Protein AF-A0A2U2SA60-F1 (afdb_monomer_lite)

Secondary structure (DSSP, 8-state):
-----PPPTTHHHHTHHHHHHHHHHHHHHT----HHHHHHHHHHHHHH---TT-EEEEES-TT-HHHHHHHHTT-EEEEE-SS--TT--HHHHHHS----SSGGGS--HHHHHHHHHHHH--GGGTTSTTHHHHTTSS--

Foldseek 3Di:
DDDDDDQDLCLCVVQVVVLVVLVVLCVLLVHDDDPVVSSVLSVVDVVVDQQAPAEEEDACPPVHSNQLVSQLSHHNYDYHHPDACQLPAPSSCVSHPDDDPDCSRHHDNVVSVVVVDVVVDPPPVVVVVVVVVVVVPPDD

Radius of gyration: 20.11 Å; chains: 1; bounding box: 63×49×34 Å

Structure (mmCIF, N/CA/C/O backbone):
data_AF-A0A2U2SA60-F1
#
_entry.id   AF-A0A2U2SA60-F1
#
loop_
_atom_site.group_PDB
_atom_site.id
_atom_site.type_symbol
_atom_site.label_atom_id
_atom_site.label_alt_id
_atom_site.label_comp_id
_atom_site.label_asym_id
_atom_site.label_entity_id
_atom_site.label_seq_id
_atom_site.pdbx_PDB_ins_code
_atom_site.Cartn_x
_atom_site.Cartn_y
_atom_site.Cartn_z
_atom_site.occupancy
_atom_site.B_iso_or_equiv
_atom_site.auth_seq_id
_atom_site.auth_comp_id
_atom_site.auth_asym_id
_atom_site.auth_atom_id
_atom_site.pdbx_PDB_model_num
ATOM 1 N N . MET A 1 1 ? -24.877 14.504 -7.123 1.00 52.09 1 MET A N 1
ATOM 2 C CA . MET A 1 1 ? -24.013 14.273 -5.940 1.00 52.09 1 MET A CA 1
ATOM 3 C C . MET A 1 1 ? -22.946 15.341 -6.053 1.00 52.09 1 MET A C 1
ATOM 5 O O . MET A 1 1 ? -22.006 15.148 -6.805 1.00 52.09 1 MET A O 1
ATOM 9 N N . ASP A 1 2 ? -23.178 16.504 -5.437 1.00 78.88 2 ASP A N 1
ATOM 10 C CA . ASP A 1 2 ? -22.589 17.782 -5.886 1.00 78.88 2 ASP A CA 1
ATOM 11 C C . ASP A 1 2 ? -22.007 18.578 -4.712 1.00 78.88 2 ASP A C 1
ATOM 13 O O . ASP A 1 2 ? -22.332 19.743 -4.495 1.00 78.88 2 ASP A O 1
ATOM 17 N N . LYS A 1 3 ? -21.177 17.931 -3.891 1.00 88.19 3 LYS A N 1
ATOM 18 C CA . LYS A 1 3 ? -20.519 18.582 -2.756 1.00 88.19 3 LYS A CA 1
ATOM 19 C C . LYS A 1 3 ? -19.052 18.179 -2.708 1.00 88.19 3 LYS A C 1
ATOM 21 O O . LYS A 1 3 ? -18.736 16.995 -2.759 1.00 88.19 3 LYS A O 1
ATOM 26 N N . ILE A 1 4 ? -18.178 19.176 -2.593 1.00 88.31 4 ILE A N 1
ATOM 27 C CA . ILE A 1 4 ? -16.772 18.984 -2.238 1.00 88.31 4 ILE A CA 1
ATOM 28 C C . ILE A 1 4 ? -16.684 19.060 -0.717 1.00 88.31 4 ILE A C 1
ATOM 30 O O . ILE A 1 4 ? -17.152 20.025 -0.112 1.00 88.31 4 ILE A O 1
ATOM 34 N N . GLU A 1 5 ? -16.098 18.039 -0.103 1.00 89.25 5 GLU A N 1
ATOM 35 C CA . GLU A 1 5 ? -15.826 18.016 1.330 1.00 89.25 5 GLU A CA 1
ATOM 36 C C . GLU A 1 5 ? -14.332 18.202 1.567 1.00 89.25 5 GLU A C 1
ATOM 38 O O . GLU A 1 5 ? -13.507 17.515 0.967 1.00 89.25 5 GLU A O 1
ATOM 43 N N . ILE A 1 6 ? -13.990 19.158 2.427 1.00 92.38 6 ILE A N 1
ATOM 44 C CA . ILE A 1 6 ? -12.610 19.402 2.835 1.00 92.38 6 ILE A CA 1
ATOM 45 C C . ILE A 1 6 ? -12.367 18.588 4.100 1.00 92.38 6 ILE A C 1
ATOM 47 O O . ILE A 1 6 ? -13.039 18.791 5.113 1.00 92.38 6 ILE A O 1
ATOM 51 N N . LEU A 1 7 ? -11.418 17.659 4.027 1.00 93.62 7 LEU A N 1
ATOM 52 C CA . LEU A 1 7 ? -11.053 16.813 5.156 1.00 93.62 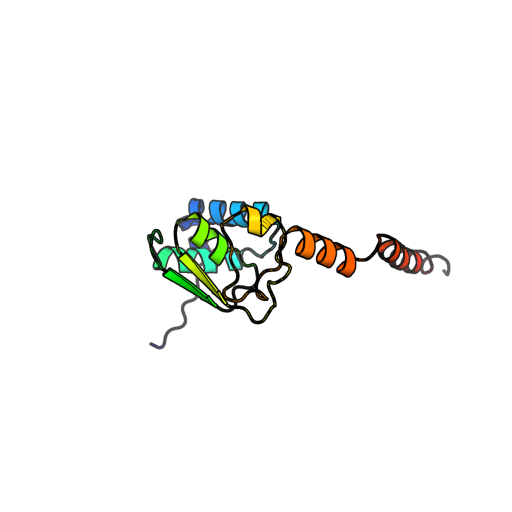7 LEU A CA 1
ATOM 53 C C . LEU A 1 7 ? -10.337 17.641 6.222 1.00 93.62 7 LEU A C 1
ATOM 55 O O . LEU A 1 7 ? -9.368 18.344 5.929 1.00 93.62 7 LEU A O 1
ATOM 59 N N . SER A 1 8 ? -10.815 17.552 7.462 1.00 94.69 8 SER A N 1
ATOM 60 C CA . SER A 1 8 ? -10.210 18.259 8.587 1.00 94.69 8 SER A CA 1
ATOM 61 C C . SER A 1 8 ? -9.055 17.439 9.175 1.00 94.69 8 SER A C 1
ATOM 63 O O . SER A 1 8 ? -9.104 16.208 9.219 1.00 94.69 8 SER A O 1
ATOM 65 N N . VAL A 1 9 ? -7.985 18.110 9.606 1.00 95.69 9 VAL A N 1
ATOM 66 C CA . VAL A 1 9 ? -6.756 17.453 10.092 1.00 95.69 9 VAL A CA 1
ATOM 67 C C . VAL A 1 9 ? -6.976 16.653 11.378 1.00 95.69 9 VAL A C 1
ATOM 69 O O . VAL A 1 9 ? -6.244 15.702 11.643 1.00 95.69 9 VAL A O 1
ATOM 72 N N . GLU A 1 10 ? -8.027 16.979 12.128 1.00 96.31 10 GLU A N 1
ATOM 73 C CA . GLU A 1 10 ? -8.491 16.282 13.327 1.00 96.31 10 GLU A CA 1
ATOM 74 C C . GLU A 1 10 ? -8.811 14.802 13.054 1.00 96.31 10 GLU A C 1
ATOM 76 O O . GLU A 1 10 ? -8.716 13.975 13.962 1.00 96.31 10 GLU A O 1
ATOM 81 N N . LEU A 1 11 ? -9.102 14.429 11.800 1.00 95.06 11 LEU A N 1
ATOM 82 C CA . LEU A 1 11 ? -9.258 13.028 11.395 1.00 95.06 11 LEU A CA 1
ATOM 83 C C . LEU A 1 11 ? -8.002 12.192 11.688 1.00 95.06 11 LEU A C 1
ATOM 85 O O . LEU A 1 11 ? -8.118 11.002 11.985 1.00 95.06 11 LEU A O 1
ATOM 89 N N . LEU A 1 12 ? -6.805 12.789 11.640 1.00 96.25 12 LEU A N 1
ATOM 90 C CA . LEU A 1 12 ? -5.563 12.083 11.963 1.00 96.25 12 LEU A CA 1
ATOM 91 C C . LEU A 1 12 ? -5.511 11.668 13.435 1.00 96.25 12 LEU A C 1
ATOM 93 O O . LEU A 1 12 ? -5.028 10.579 13.749 1.00 96.25 12 LEU A O 1
ATOM 97 N N . ASP A 1 13 ? -6.024 12.516 14.325 1.00 96.94 13 ASP A N 1
ATOM 98 C CA . ASP A 1 13 ? -6.092 12.233 15.757 1.00 96.94 13 ASP A CA 1
ATOM 99 C C . ASP A 1 13 ? -7.265 11.308 16.086 1.00 96.94 13 ASP A C 1
ATOM 101 O O . ASP A 1 13 ? -7.099 10.348 16.841 1.00 96.94 13 ASP A O 1
ATOM 105 N N . GLN A 1 14 ? -8.425 11.522 15.459 1.00 97.38 14 GLN A N 1
ATOM 106 C CA . GLN A 1 14 ? -9.590 10.646 15.600 1.00 97.38 14 GLN A CA 1
ATOM 107 C C . GLN A 1 14 ? -9.257 9.195 15.220 1.00 97.38 14 GLN A C 1
ATOM 109 O O . GLN A 1 14 ? -9.649 8.260 15.919 1.00 97.38 14 GLN A O 1
ATOM 114 N N . TYR A 1 15 ? -8.492 9.000 14.143 1.00 97.00 15 TYR A N 1
ATOM 115 C CA . TYR A 1 15 ? -8.072 7.687 13.654 1.00 97.00 15 TYR A CA 1
ATOM 116 C C . TYR A 1 15 ? -6.599 7.382 13.957 1.00 97.00 15 TYR A C 1
ATOM 118 O O . TYR A 1 15 ? -5.948 6.645 13.214 1.00 97.00 15 TYR A O 1
ATOM 126 N N . ARG A 1 16 ? -6.062 7.889 15.078 1.00 97.00 16 ARG A N 1
ATOM 127 C CA . ARG A 1 16 ? -4.635 7.779 15.437 1.00 97.00 16 ARG A CA 1
ATOM 128 C C . ARG A 1 16 ? -4.069 6.366 15.315 1.00 97.00 16 ARG A C 1
ATOM 130 O O . ARG A 1 16 ? -2.968 6.179 14.805 1.00 97.00 16 ARG A O 1
ATOM 137 N N . ARG A 1 17 ? -4.819 5.355 15.762 1.00 96.69 17 ARG A N 1
ATOM 138 C CA . ARG A 1 17 ? -4.373 3.955 15.708 1.00 96.69 17 ARG A CA 1
ATOM 139 C C . ARG A 1 17 ? -4.198 3.465 14.265 1.00 96.69 17 ARG A C 1
ATOM 141 O O . ARG A 1 17 ? -3.157 2.905 13.942 1.00 96.69 17 ARG A O 1
ATOM 148 N N . LEU A 1 18 ? -5.170 3.755 13.401 1.00 96.69 18 LEU A N 1
ATOM 149 C CA . LEU A 1 18 ? -5.106 3.452 11.970 1.00 96.69 18 LEU A CA 1
ATOM 150 C C . LEU A 1 18 ? -3.949 4.197 11.292 1.00 96.69 18 LEU A C 1
ATOM 152 O O . LEU A 1 18 ? -3.212 3.623 10.496 1.00 96.69 18 LEU A O 1
ATOM 156 N N . VAL A 1 19 ? -3.753 5.469 11.637 1.00 96.94 19 VAL A N 1
ATOM 157 C CA . VAL A 1 19 ? -2.651 6.282 11.109 1.00 96.94 19 VAL A CA 1
ATOM 158 C C . VAL A 1 19 ? -1.289 5.671 11.455 1.00 96.94 19 VAL A C 1
ATOM 160 O O . VAL A 1 19 ? -0.415 5.586 10.590 1.00 96.94 19 VAL A O 1
ATOM 163 N N . GLU A 1 20 ? -1.094 5.204 12.689 1.00 96.94 20 GLU A N 1
ATOM 164 C CA . GLU A 1 20 ? 0.152 4.541 13.093 1.00 96.94 20 GLU A CA 1
ATOM 165 C C . GLU A 1 20 ? 0.354 3.178 12.412 1.00 96.94 20 GLU A C 1
ATOM 167 O O . GLU A 1 20 ? 1.482 2.827 12.048 1.00 96.94 20 GLU A O 1
ATOM 172 N N . GLU A 1 21 ? -0.720 2.430 12.155 1.00 95.75 21 GLU A N 1
ATOM 173 C CA . GLU A 1 21 ? -0.660 1.213 11.337 1.00 95.75 21 GLU A CA 1
ATOM 174 C C . GLU A 1 21 ? -0.220 1.531 9.900 1.00 95.75 21 GLU A C 1
ATOM 176 O O . GLU A 1 21 ? 0.727 0.923 9.398 1.00 95.75 21 GLU A O 1
ATOM 181 N N . LEU A 1 22 ? -0.815 2.543 9.259 1.00 96.81 22 LEU A N 1
ATOM 182 C CA . LEU A 1 22 ? -0.447 2.975 7.906 1.00 96.81 22 LEU A CA 1
ATOM 183 C C . LEU A 1 22 ? 1.019 3.421 7.822 1.00 96.81 22 LEU A C 1
ATOM 185 O O . LEU A 1 22 ? 1.735 3.020 6.901 1.00 96.81 22 LEU A O 1
ATOM 189 N N . LYS A 1 23 ? 1.502 4.193 8.805 1.00 96.31 23 LYS A N 1
ATOM 190 C CA . LYS A 1 23 ? 2.924 4.567 8.917 1.00 96.31 23 LYS A CA 1
ATOM 191 C C . LYS A 1 23 ? 3.828 3.346 9.077 1.00 96.31 23 LYS A C 1
ATOM 193 O O . LYS A 1 23 ? 4.933 3.320 8.537 1.00 96.31 23 LYS A O 1
ATOM 198 N N . THR A 1 24 ? 3.377 2.336 9.815 1.00 95.06 24 THR A N 1
ATOM 199 C CA . THR A 1 24 ? 4.133 1.097 10.028 1.00 95.06 24 THR A CA 1
ATOM 200 C C . THR A 1 24 ? 4.271 0.313 8.725 1.00 95.06 24 THR A C 1
ATOM 202 O O . THR A 1 24 ? 5.393 -0.041 8.353 1.00 95.06 24 THR A O 1
ATOM 205 N N . VAL A 1 25 ? 3.174 0.155 7.974 1.00 95.31 25 VAL A N 1
ATOM 206 C CA . VAL A 1 25 ? 3.181 -0.459 6.634 1.00 95.31 25 VAL A CA 1
ATOM 207 C C . VAL A 1 25 ? 4.102 0.314 5.687 1.00 95.31 25 VAL A C 1
ATOM 209 O O . VAL A 1 25 ? 4.960 -0.281 5.035 1.00 95.31 25 VAL A O 1
ATOM 212 N N . ALA A 1 26 ? 3.986 1.644 5.649 1.00 95.56 26 ALA A N 1
ATOM 213 C CA . ALA A 1 26 ? 4.836 2.506 4.830 1.00 95.56 26 ALA A CA 1
ATOM 214 C C . ALA A 1 26 ? 6.326 2.286 5.110 1.00 95.56 26 ALA A C 1
ATOM 216 O O . ALA A 1 26 ? 7.111 2.036 4.194 1.00 95.56 26 ALA A O 1
ATOM 217 N N . ARG A 1 27 ? 6.702 2.304 6.394 1.00 94.88 27 ARG A N 1
ATOM 218 C CA . ARG A 1 27 ? 8.080 2.103 6.848 1.00 94.88 27 ARG A CA 1
ATOM 219 C C . ARG A 1 27 ? 8.610 0.734 6.434 1.00 94.88 27 ARG A C 1
ATOM 221 O O . ARG A 1 27 ? 9.716 0.643 5.917 1.00 94.88 27 ARG A O 1
ATOM 228 N N . GLN A 1 28 ? 7.821 -0.323 6.612 1.00 93.88 28 GLN A N 1
ATOM 229 C CA . GLN A 1 28 ? 8.225 -1.690 6.263 1.00 93.88 28 GLN A CA 1
ATOM 230 C C . GLN A 1 28 ? 8.347 -1.910 4.750 1.00 93.88 28 GLN A C 1
ATOM 232 O O . GLN A 1 28 ? 9.162 -2.720 4.304 1.00 93.88 28 GLN A O 1
ATOM 237 N N . LEU A 1 29 ? 7.584 -1.163 3.953 1.00 94.62 29 LEU A N 1
ATOM 238 C CA . LEU A 1 29 ? 7.656 -1.182 2.492 1.00 94.62 29 LEU A CA 1
ATOM 239 C C . LEU A 1 29 ? 8.645 -0.162 1.911 1.00 94.62 29 LEU A C 1
ATOM 241 O O . LEU A 1 29 ? 8.847 -0.143 0.693 1.00 94.62 29 LEU A O 1
ATOM 245 N N . HIS A 1 30 ? 9.296 0.632 2.766 1.00 95.31 30 HIS A N 1
ATOM 246 C CA . HIS A 1 30 ? 10.207 1.715 2.392 1.00 95.31 30 HIS A CA 1
ATOM 247 C C . HIS A 1 30 ? 9.524 2.694 1.422 1.00 95.31 30 HIS A C 1
ATOM 249 O O . HIS A 1 30 ? 10.044 2.995 0.346 1.00 95.31 30 HIS A O 1
ATOM 255 N N . LEU A 1 31 ? 8.306 3.101 1.775 1.00 94.31 31 LEU A N 1
ATOM 256 C CA . LEU A 1 31 ? 7.514 4.091 1.059 1.00 94.31 31 LEU A CA 1
ATOM 257 C C . LEU A 1 31 ? 7.558 5.412 1.821 1.00 94.31 31 LEU A C 1
ATOM 259 O O . LEU A 1 31 ? 7.372 5.436 3.038 1.00 94.31 31 LEU A O 1
ATOM 263 N N . GLU A 1 32 ? 7.756 6.501 1.088 1.00 90.00 32 GLU A N 1
ATOM 264 C CA . GLU A 1 32 ? 7.718 7.862 1.615 1.00 90.00 32 GLU A CA 1
ATOM 265 C C . GLU A 1 32 ? 6.468 8.574 1.094 1.00 90.00 32 GLU A C 1
ATOM 267 O O . GLU A 1 32 ? 6.134 8.467 -0.087 1.00 90.00 32 GLU A O 1
ATOM 272 N N . PHE A 1 33 ? 5.767 9.291 1.972 1.00 87.31 33 PHE A N 1
ATOM 273 C CA . PHE A 1 33 ? 4.666 10.183 1.607 1.00 87.31 33 PHE A CA 1
ATOM 274 C C . PHE A 1 33 ? 4.414 11.225 2.703 1.00 87.31 33 PHE A C 1
ATOM 276 O O . PHE A 1 33 ? 4.771 11.033 3.866 1.00 87.31 33 PHE A O 1
ATOM 283 N N . GLY A 1 34 ? 3.795 12.344 2.318 1.00 88.69 34 GLY A N 1
ATOM 284 C CA . GLY A 1 34 ? 3.435 13.431 3.231 1.00 88.69 34 GLY A CA 1
ATOM 285 C C . GLY A 1 34 ? 2.208 13.121 4.094 1.00 88.69 34 GLY A C 1
ATOM 286 O O . GLY A 1 34 ? 1.419 12.232 3.786 1.00 88.69 34 GLY A O 1
ATOM 287 N N . TRP A 1 35 ? 2.010 13.899 5.161 1.00 89.44 35 TRP A N 1
ATOM 288 C CA . TRP A 1 35 ? 0.912 13.701 6.120 1.00 89.44 35 TRP A CA 1
ATOM 289 C C . TRP A 1 35 ? -0.487 13.720 5.482 1.00 89.44 35 TRP A C 1
ATOM 291 O O . TRP A 1 35 ? -1.378 13.029 5.965 1.00 89.44 35 TRP A O 1
ATOM 301 N N . HIS A 1 36 ? -0.680 14.455 4.384 1.00 92.44 36 HIS A N 1
ATOM 302 C CA . HIS A 1 36 ? -1.967 14.549 3.689 1.00 92.44 36 HIS A CA 1
ATOM 303 C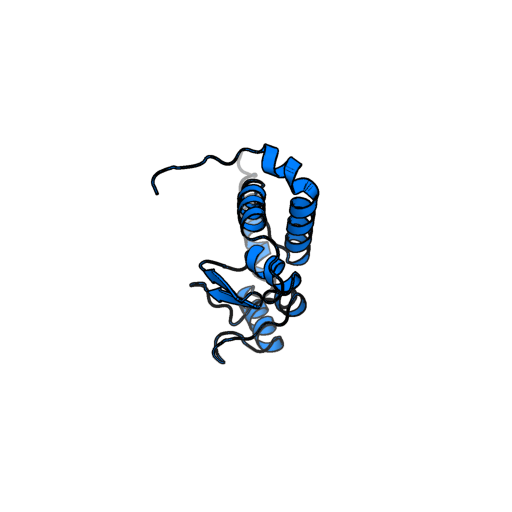 C . HIS A 1 36 ? -2.421 13.202 3.109 1.00 92.44 36 HIS A C 1
ATOM 305 O O . HIS A 1 36 ? -3.604 12.898 3.142 1.00 92.44 36 HIS A O 1
ATOM 311 N N . TYR A 1 37 ? -1.496 12.322 2.711 1.00 94.25 37 TYR A N 1
ATOM 312 C CA . TYR A 1 37 ? -1.864 10.964 2.301 1.00 94.25 37 TYR A CA 1
ATOM 313 C C . TYR A 1 37 ? -2.451 10.151 3.460 1.00 94.25 37 TYR A C 1
ATOM 315 O O . TYR A 1 37 ? -3.333 9.328 3.245 1.00 94.25 37 TYR A O 1
ATOM 323 N N . LEU A 1 38 ? -1.991 10.366 4.699 1.00 96.31 38 LEU A N 1
ATOM 324 C CA . LEU A 1 38 ? -2.576 9.689 5.865 1.00 96.31 38 LEU A CA 1
ATOM 325 C C . LEU A 1 38 ? -4.014 10.142 6.097 1.00 96.31 38 LEU A C 1
ATOM 327 O O . LEU A 1 38 ? -4.832 9.329 6.515 1.00 96.31 38 LEU A O 1
ATOM 331 N N . LEU A 1 39 ? -4.305 11.411 5.809 1.00 96.44 39 LEU A N 1
ATOM 332 C CA . LEU A 1 39 ? -5.642 11.972 5.928 1.00 96.44 39 LEU A CA 1
ATOM 333 C C . LEU A 1 39 ? -6.597 11.291 4.942 1.00 96.44 39 LEU A C 1
ATOM 335 O O . LEU A 1 39 ? -7.623 10.752 5.357 1.00 96.44 39 LEU A O 1
ATOM 339 N N . ASP A 1 40 ? -6.199 11.223 3.671 1.00 95.62 40 ASP A N 1
ATOM 340 C CA . ASP A 1 40 ? -6.981 10.580 2.614 1.00 95.62 40 ASP A CA 1
ATOM 341 C C . ASP A 1 40 ? -7.191 9.087 2.901 1.00 95.62 40 ASP A C 1
ATOM 343 O O . ASP A 1 40 ? -8.305 8.572 2.819 1.00 95.62 40 ASP A O 1
ATOM 347 N N . LEU A 1 41 ? -6.128 8.379 3.295 1.00 96.94 41 LEU A N 1
ATOM 348 C CA . LEU A 1 41 ? -6.189 6.947 3.587 1.00 96.94 41 LEU A CA 1
ATOM 349 C C . LEU A 1 41 ? -7.057 6.642 4.811 1.00 96.94 41 LEU A C 1
ATOM 351 O O . LEU A 1 41 ? -7.837 5.689 4.774 1.00 96.94 41 LEU A O 1
ATOM 355 N N . ALA A 1 42 ? -6.955 7.438 5.880 1.00 96.19 42 ALA A N 1
ATOM 356 C CA . ALA A 1 42 ? -7.800 7.282 7.060 1.00 96.19 42 ALA A CA 1
ATOM 357 C C . ALA A 1 42 ? -9.277 7.521 6.722 1.00 96.19 42 ALA A C 1
ATOM 359 O O . ALA A 1 42 ? -10.145 6.746 7.134 1.00 96.19 42 ALA A O 1
ATOM 360 N N . TRP A 1 43 ? -9.563 8.545 5.915 1.00 96.38 43 TRP A N 1
ATOM 361 C CA . TRP A 1 43 ? -10.915 8.807 5.444 1.00 96.38 43 TRP A CA 1
ATOM 362 C C . TRP A 1 43 ? -11.449 7.647 4.594 1.00 96.38 43 TRP A C 1
ATOM 364 O O . TRP A 1 43 ? -12.499 7.101 4.922 1.00 96.38 43 TRP A O 1
ATOM 374 N N . ILE A 1 44 ? -10.703 7.176 3.587 1.00 96.69 44 ILE A N 1
ATOM 375 C CA . ILE A 1 44 ? -11.113 6.046 2.732 1.00 96.69 44 ILE A CA 1
ATOM 376 C C . ILE A 1 44 ? -11.416 4.803 3.577 1.00 96.69 44 ILE A C 1
ATOM 378 O O . ILE A 1 44 ? -12.468 4.180 3.434 1.00 96.69 44 ILE A O 1
ATOM 382 N N . LEU A 1 45 ? -10.505 4.438 4.479 1.00 96.88 45 LEU A N 1
ATOM 383 C CA . LEU A 1 45 ? -10.617 3.208 5.261 1.00 96.88 45 LEU A CA 1
ATOM 384 C C . LEU A 1 45 ? -11.739 3.279 6.304 1.00 96.88 45 LEU A C 1
ATOM 386 O O . LEU A 1 45 ? -12.431 2.281 6.503 1.00 96.88 45 LEU A O 1
ATOM 390 N N . SER A 1 46 ? -11.986 4.449 6.905 1.00 95.06 46 SER A N 1
ATOM 391 C CA . SER A 1 46 ? -13.130 4.631 7.812 1.00 95.06 46 SER A CA 1
ATOM 392 C C . SER A 1 46 ? -14.483 4.438 7.113 1.00 95.06 46 SER A C 1
ATOM 394 O O . SER A 1 46 ? -15.412 3.924 7.732 1.00 95.06 46 SER A O 1
ATOM 396 N N . HIS A 1 47 ? -14.582 4.755 5.817 1.00 95.06 47 HIS A N 1
ATOM 397 C CA . HIS A 1 47 ? -15.804 4.561 5.026 1.00 95.06 47 HIS A CA 1
ATOM 398 C C . HIS A 1 47 ? -15.929 3.147 4.438 1.00 95.06 47 HIS A C 1
ATOM 400 O O . HIS A 1 47 ? -17.039 2.665 4.218 1.00 95.06 47 HIS A O 1
ATOM 406 N N . LEU A 1 48 ? -14.810 2.456 4.191 1.00 95.94 48 LEU A N 1
ATOM 407 C CA . LEU A 1 48 ? -14.817 1.068 3.711 1.00 95.94 48 LEU A CA 1
ATOM 408 C C . LEU A 1 48 ? -15.258 0.061 4.788 1.00 95.94 48 LEU A C 1
ATOM 410 O O . LEU A 1 48 ? -15.816 -0.993 4.446 1.00 95.94 48 LEU A O 1
ATOM 414 N N . GLY A 1 49 ? -15.009 0.375 6.064 1.00 93.06 49 GLY A N 1
ATOM 415 C CA . GLY A 1 49 ? -15.288 -0.503 7.201 1.00 93.06 49 GLY A CA 1
ATOM 416 C C . GLY A 1 49 ? -14.445 -1.782 7.177 1.00 93.06 49 GLY A C 1
ATOM 417 O O . GLY A 1 49 ? -13.332 -1.796 6.659 1.00 93.06 49 GLY A O 1
ATOM 418 N N . GLU A 1 50 ? -14.974 -2.883 7.721 1.00 95.56 50 GLU A N 1
ATOM 419 C CA . GLU A 1 50 ? -14.294 -4.188 7.698 1.00 95.56 50 GLU A CA 1
ATOM 420 C C . GLU A 1 50 ? -14.033 -4.653 6.255 1.00 95.56 50 GLU A C 1
ATOM 422 O O . GLU A 1 50 ? -14.938 -4.625 5.418 1.00 95.56 50 GLU A O 1
ATOM 427 N N . VAL A 1 51 ? -12.810 -5.095 5.951 1.00 97.38 51 VAL A N 1
ATOM 428 C CA . VAL A 1 51 ? -12.377 -5.421 4.577 1.00 97.38 51 VAL A CA 1
ATOM 429 C C . VAL A 1 51 ? -12.111 -6.905 4.343 1.00 97.38 51 VAL A C 1
ATOM 431 O O . VAL A 1 51 ? -11.985 -7.330 3.191 1.00 97.38 51 VAL A O 1
ATOM 434 N N . ARG A 1 52 ? -12.048 -7.715 5.401 1.00 97.62 52 ARG A N 1
ATOM 435 C CA . ARG A 1 52 ? -11.772 -9.147 5.307 1.00 97.62 52 ARG A CA 1
ATOM 436 C C . ARG A 1 52 ? -12.762 -9.854 4.389 1.00 97.62 52 ARG A C 1
ATOM 438 O O . ARG A 1 52 ? -13.973 -9.691 4.498 1.00 97.62 52 ARG A O 1
ATOM 445 N N . GLY A 1 53 ? -12.232 -10.668 3.480 1.00 97.56 53 GLY A N 1
ATOM 446 C CA . GLY A 1 53 ? -13.028 -11.441 2.525 1.00 97.56 53 GLY A CA 1
ATOM 447 C C . GLY A 1 53 ? -13.605 -10.621 1.367 1.00 97.56 53 GLY A C 1
ATOM 448 O O . GLY A 1 53 ? -14.112 -11.212 0.413 1.00 97.56 53 GLY A O 1
ATOM 449 N N . LYS A 1 54 ? -13.489 -9.285 1.385 1.00 98.25 54 LYS A N 1
ATOM 450 C CA . LYS A 1 54 ? -13.905 -8.442 0.259 1.00 98.25 54 LYS A CA 1
ATOM 451 C C . LYS A 1 54 ? -12.922 -8.558 -0.902 1.00 98.25 54 LYS A C 1
ATOM 453 O O . LYS A 1 54 ? -11.734 -8.831 -0.727 1.00 98.25 54 LYS A O 1
ATOM 458 N N . VAL A 1 55 ? -13.427 -8.302 -2.105 1.00 98.25 55 VAL A N 1
ATOM 459 C CA . VAL A 1 55 ? -12.617 -8.119 -3.311 1.00 98.25 55 VAL A CA 1
ATOM 460 C C . VAL A 1 55 ? -12.584 -6.629 -3.608 1.00 98.25 55 VAL A C 1
ATOM 462 O O . VAL A 1 55 ? -13.637 -6.039 -3.831 1.00 98.25 55 VAL A O 1
ATOM 465 N N . ILE A 1 56 ? -11.402 -6.017 -3.581 1.00 98.25 56 ILE A N 1
ATOM 466 C CA . ILE A 1 56 ? -11.252 -4.563 -3.724 1.00 98.25 56 ILE A CA 1
ATOM 467 C C . ILE A 1 56 ? -10.338 -4.275 -4.906 1.00 98.25 56 ILE A C 1
ATOM 469 O O . ILE A 1 56 ? -9.241 -4.824 -4.989 1.00 98.25 56 ILE A O 1
ATOM 473 N N . MET A 1 57 ? -10.790 -3.423 -5.824 1.00 98.06 57 MET A N 1
ATOM 474 C CA . MET A 1 57 ? -9.954 -2.909 -6.903 1.00 98.06 57 MET A CA 1
ATOM 475 C C . MET A 1 57 ? -9.322 -1.586 -6.470 1.00 98.06 57 MET A C 1
ATOM 477 O O . MET A 1 57 ? -10.041 -0.656 -6.124 1.00 98.06 57 MET A O 1
ATOM 481 N N . ASP A 1 58 ? -7.994 -1.512 -6.508 1.00 97.50 58 ASP A N 1
ATOM 482 C CA . ASP A 1 58 ? -7.226 -0.285 -6.276 1.00 97.50 58 ASP A CA 1
ATOM 483 C C . ASP A 1 58 ? -6.606 0.143 -7.612 1.00 97.50 58 ASP A C 1
ATOM 485 O O . ASP A 1 58 ? -5.754 -0.569 -8.157 1.00 97.50 58 ASP A O 1
ATOM 489 N N . ALA A 1 59 ? -7.091 1.248 -8.182 1.00 96.62 59 ALA A N 1
ATOM 490 C CA . ALA A 1 59 ? -6.734 1.724 -9.516 1.00 96.62 59 ALA A CA 1
ATOM 491 C C . ALA A 1 59 ? -5.936 3.031 -9.443 1.00 96.62 59 ALA A C 1
ATOM 493 O O . ALA A 1 59 ? -6.322 3.963 -8.747 1.00 96.62 59 ALA A O 1
ATOM 494 N N . GLY A 1 60 ? -4.823 3.097 -10.180 1.00 95.69 60 GLY A N 1
ATOM 495 C CA . GLY A 1 60 ? -3.784 4.108 -9.945 1.00 95.69 60 GLY A CA 1
ATOM 496 C C . GLY A 1 60 ? -2.918 3.77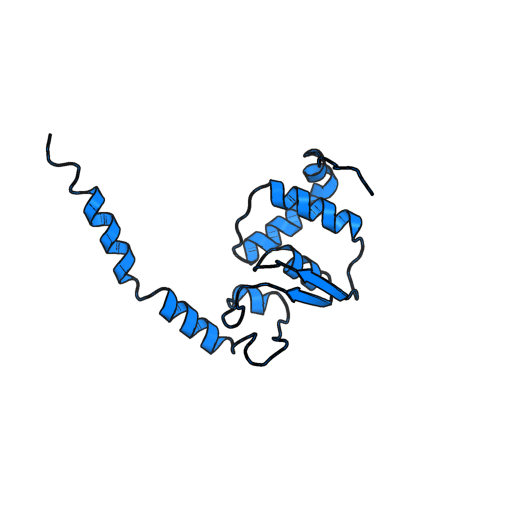1 -8.727 1.00 95.69 60 GLY A C 1
ATOM 497 O O . GLY A 1 60 ? -2.372 4.653 -8.073 1.00 95.69 60 GLY A O 1
ATOM 498 N N . ALA A 1 61 ? -2.827 2.482 -8.395 1.00 94.44 61 ALA A N 1
ATOM 499 C CA . ALA A 1 61 ? -2.306 2.018 -7.118 1.00 94.44 61 ALA A CA 1
ATOM 500 C C . ALA A 1 61 ? -0.782 2.162 -6.963 1.00 94.44 61 ALA A C 1
ATOM 502 O O . ALA A 1 61 ? -0.266 2.042 -5.852 1.00 94.44 61 ALA A O 1
ATOM 503 N N . GLY A 1 62 ? -0.023 2.338 -8.050 1.00 93.88 62 GLY A N 1
ATOM 504 C CA . GLY A 1 62 ? 1.434 2.514 -8.023 1.00 93.88 62 GLY A CA 1
ATOM 505 C C . GLY A 1 62 ? 2.142 1.430 -7.210 1.00 93.88 62 GLY A C 1
ATOM 506 O O . GLY A 1 62 ? 2.017 0.248 -7.503 1.00 93.88 62 GLY A O 1
ATOM 507 N N . THR A 1 63 ? 2.851 1.799 -6.149 1.00 94.62 63 THR A N 1
ATOM 508 C CA . THR A 1 63 ? 3.206 0.881 -5.046 1.00 94.62 63 THR A CA 1
ATOM 509 C C . THR A 1 63 ? 2.676 1.403 -3.710 1.00 94.62 63 THR A C 1
ATOM 511 O O . THR A 1 63 ? 3.272 1.136 -2.672 1.00 94.62 63 THR A O 1
ATOM 514 N N . GLY A 1 64 ? 1.591 2.182 -3.744 1.00 94.88 64 GLY A N 1
ATOM 515 C CA . GLY A 1 64 ? 1.031 2.911 -2.608 1.00 94.88 64 GLY A CA 1
ATOM 516 C C . GLY A 1 64 ? 0.553 2.003 -1.480 1.00 94.88 64 GLY A C 1
ATOM 517 O O . GLY A 1 64 ? 0.259 0.831 -1.694 1.00 94.88 64 GLY A O 1
ATOM 518 N N . VAL A 1 65 ? 0.477 2.555 -0.267 1.00 96.62 65 VAL A N 1
ATOM 519 C CA . VAL A 1 65 ? 0.203 1.799 0.968 1.00 96.62 65 VAL A CA 1
ATOM 520 C C . VAL A 1 65 ? -1.159 1.110 0.973 1.00 96.62 65 VAL A C 1
ATOM 522 O O . VAL A 1 65 ? -1.255 0.008 1.509 1.00 96.62 65 VAL A O 1
ATOM 525 N N . LEU A 1 66 ? -2.190 1.715 0.372 1.00 97.19 66 LEU A N 1
ATOM 526 C CA . LEU A 1 66 ? -3.574 1.247 0.484 1.00 97.19 66 LEU A CA 1
ATOM 527 C C . LEU A 1 66 ? -3.737 -0.225 0.086 1.00 97.19 66 LEU A C 1
ATOM 529 O O . LEU A 1 66 ? -4.197 -1.020 0.902 1.00 97.19 66 LEU A O 1
ATOM 533 N N . GLN A 1 67 ? -3.291 -0.623 -1.111 1.00 96.62 67 GLN A N 1
ATOM 534 C CA . GLN A 1 67 ? -3.368 -2.020 -1.562 1.00 96.62 67 GLN A CA 1
ATOM 535 C C . GLN A 1 67 ? -2.719 -3.013 -0.582 1.00 96.62 67 GLN A C 1
ATOM 537 O O . GLN A 1 67 ? -3.216 -4.122 -0.394 1.00 96.62 67 GLN A O 1
ATOM 542 N N . TRP A 1 68 ? -1.609 -2.626 0.048 1.00 96.69 68 TRP A N 1
ATOM 543 C CA . TRP A 1 68 ? -0.849 -3.497 0.941 1.00 96.69 68 TRP A CA 1
ATOM 544 C C . TRP A 1 68 ? -1.483 -3.580 2.322 1.00 96.69 68 TRP A C 1
ATOM 546 O O . TRP A 1 68 ? -1.483 -4.654 2.922 1.00 96.69 68 TRP A O 1
ATOM 556 N N . TYR A 1 69 ? -2.055 -2.470 2.793 1.00 96.25 69 TYR A N 1
ATOM 557 C CA . TYR A 1 69 ? -2.881 -2.434 3.993 1.00 96.25 69 TYR A CA 1
ATOM 558 C C . TYR A 1 69 ? -4.117 -3.326 3.813 1.00 96.25 69 TYR A C 1
ATOM 560 O O . TYR A 1 69 ? -4.327 -4.261 4.577 1.00 96.25 69 TYR A O 1
ATOM 568 N N . LEU A 1 70 ? -4.883 -3.130 2.736 1.00 97.31 70 LEU A N 1
ATOM 569 C CA . LEU A 1 70 ? -6.083 -3.920 2.446 1.00 97.31 70 LEU A CA 1
ATOM 570 C C . LEU A 1 70 ? -5.782 -5.424 2.353 1.00 97.31 70 LEU A C 1
ATOM 572 O O . LEU A 1 70 ? -6.497 -6.239 2.938 1.00 97.31 70 LEU A O 1
ATOM 576 N N . ALA A 1 71 ? -4.700 -5.798 1.663 1.00 96.50 71 ALA A N 1
ATOM 577 C CA . ALA A 1 71 ? -4.277 -7.191 1.558 1.00 96.50 71 ALA A CA 1
ATOM 578 C C . ALA A 1 71 ? -3.885 -7.786 2.923 1.00 96.50 71 ALA A C 1
ATOM 580 O O . ALA A 1 71 ? -4.282 -8.909 3.237 1.00 96.50 71 ALA A O 1
ATOM 581 N N . ALA A 1 72 ? -3.158 -7.033 3.759 1.00 93.81 72 ALA A N 1
ATOM 582 C CA . ALA A 1 72 ? -2.778 -7.468 5.106 1.00 93.81 72 ALA A CA 1
ATOM 583 C C . ALA A 1 72 ? -3.996 -7.676 6.026 1.00 93.81 72 ALA A C 1
ATOM 585 O O . ALA A 1 72 ? -3.981 -8.555 6.886 1.00 93.81 72 ALA A O 1
ATOM 586 N N . HIS A 1 73 ? -5.079 -6.931 5.796 1.00 95.31 73 HIS A N 1
ATOM 587 C CA . HIS A 1 73 ? -6.340 -7.063 6.528 1.00 95.31 73 HIS A CA 1
ATOM 588 C C . HIS A 1 73 ? -7.305 -8.095 5.907 1.00 95.31 73 HIS A C 1
ATOM 590 O O . HIS A 1 73 ? -8.461 -8.209 6.312 1.00 95.31 73 HIS A O 1
ATOM 596 N N . GLY A 1 74 ? -6.825 -8.924 4.975 1.00 96.19 74 GLY A N 1
ATOM 597 C CA . GLY A 1 74 ? -7.559 -10.083 4.464 1.00 96.19 74 GLY A CA 1
ATOM 598 C C . GLY A 1 74 ? -8.498 -9.785 3.296 1.00 96.19 74 GLY A C 1
ATOM 599 O O . GLY A 1 74 ? -9.347 -10.624 2.985 1.00 96.19 74 GLY A O 1
ATOM 600 N N . ALA A 1 75 ? -8.368 -8.627 2.647 1.00 98.00 75 ALA A N 1
ATOM 601 C CA . ALA A 1 75 ? -9.031 -8.372 1.375 1.00 98.00 75 ALA A CA 1
ATOM 602 C C . ALA A 1 75 ? -8.272 -9.039 0.216 1.00 98.00 75 ALA A C 1
ATOM 604 O O . ALA A 1 75 ? -7.041 -9.106 0.194 1.00 98.00 75 ALA A O 1
ATOM 605 N N . ARG A 1 76 ? -9.002 -9.474 -0.814 1.00 97.94 76 ARG A N 1
ATOM 606 C CA . ARG A 1 76 ? -8.421 -9.840 -2.108 1.00 97.94 76 ARG A CA 1
ATOM 607 C C . ARG A 1 76 ? -8.307 -8.587 -2.968 1.00 97.94 76 ARG A C 1
ATOM 609 O O . ARG A 1 76 ? -9.301 -8.124 -3.523 1.00 97.94 76 ARG A O 1
ATOM 616 N N . VAL A 1 77 ? -7.096 -8.058 -3.097 1.00 97.81 77 VAL A N 1
ATOM 617 C CA . VAL A 1 77 ? -6.859 -6.804 -3.822 1.00 97.81 77 VAL A CA 1
ATOM 618 C C . VAL A 1 77 ? -6.534 -7.063 -5.294 1.00 97.81 77 VAL A C 1
ATOM 620 O O . VAL A 1 77 ? -5.635 -7.838 -5.620 1.00 97.81 77 VAL A O 1
ATOM 623 N N . ILE A 1 78 ? -7.262 -6.398 -6.191 1.00 97.69 78 ILE A N 1
ATOM 624 C CA . ILE A 1 78 ? -6.956 -6.304 -7.620 1.00 97.69 78 ILE A CA 1
ATOM 625 C C . ILE A 1 78 ? -6.294 -4.950 -7.837 1.00 97.69 78 ILE A C 1
ATOM 627 O O . ILE A 1 78 ? -6.954 -3.917 -7.799 1.00 97.69 78 ILE A O 1
ATOM 631 N N . SER A 1 79 ? -4.983 -4.949 -8.038 1.00 97.12 79 SER A N 1
ATOM 632 C CA . SER A 1 79 ? -4.237 -3.705 -8.178 1.00 97.12 79 SER A CA 1
ATOM 633 C C . SER A 1 79 ? -3.985 -3.367 -9.644 1.00 97.12 79 SER A C 1
ATOM 635 O O . SER A 1 79 ? -3.444 -4.186 -10.388 1.00 97.12 79 SER A O 1
ATOM 637 N N . VAL A 1 80 ? -4.384 -2.163 -10.047 1.00 96.19 80 VAL A N 1
ATOM 638 C CA . VAL A 1 80 ? -4.333 -1.668 -11.423 1.00 96.19 80 VAL A CA 1
ATOM 639 C C . VAL A 1 80 ? -3.483 -0.404 -11.458 1.00 96.19 80 VAL A C 1
ATOM 641 O O . VAL A 1 80 ? -3.730 0.546 -10.720 1.00 96.19 80 VAL A O 1
ATOM 644 N N . ASP A 1 81 ? -2.476 -0.377 -12.325 1.00 96.31 81 ASP A N 1
ATOM 645 C CA . ASP A 1 81 ? -1.635 0.796 -12.552 1.00 96.31 81 ASP A CA 1
ATOM 646 C C . ASP A 1 81 ? -1.123 0.817 -13.997 1.00 96.31 81 ASP A C 1
ATOM 648 O O . ASP A 1 81 ? -1.077 -0.220 -14.662 1.00 96.31 81 ASP A O 1
ATOM 652 N N . ARG A 1 82 ? -0.725 1.995 -14.489 1.00 95.38 82 ARG A N 1
ATOM 653 C CA . ARG A 1 82 ? -0.088 2.131 -15.810 1.00 95.38 82 ARG A CA 1
ATOM 654 C C . ARG A 1 82 ? 1.366 1.657 -15.799 1.00 95.38 82 ARG A C 1
ATOM 656 O O . ARG A 1 82 ? 1.898 1.281 -16.841 1.00 95.38 82 ARG A O 1
ATOM 663 N N . SER A 1 83 ? 2.006 1.686 -14.637 1.00 92.81 83 SER A N 1
ATOM 664 C CA . SER A 1 83 ? 3.388 1.277 -14.429 1.00 92.81 83 SER A CA 1
ATOM 665 C C . SER A 1 83 ? 3.496 -0.243 -14.392 1.00 92.81 83 SER A C 1
ATOM 667 O O . SER A 1 83 ? 2.732 -0.928 -13.710 1.00 92.81 83 SER A O 1
ATOM 669 N N . SER A 1 84 ? 4.491 -0.790 -15.092 1.00 94.06 84 SER A N 1
ATOM 670 C CA . SER A 1 84 ? 4.761 -2.227 -15.035 1.00 94.06 84 SER A CA 1
ATOM 671 C C . SER A 1 84 ? 5.221 -2.646 -13.639 1.00 94.06 84 SER A C 1
ATOM 673 O O . SER A 1 84 ? 6.139 -2.053 -13.069 1.00 94.06 84 SER A O 1
ATOM 675 N N . ARG A 1 85 ? 4.632 -3.729 -13.123 1.00 93.94 85 ARG A N 1
ATOM 676 C CA . ARG A 1 85 ? 5.052 -4.384 -11.873 1.00 93.94 85 ARG A CA 1
ATOM 677 C C . ARG A 1 85 ? 5.828 -5.676 -12.085 1.00 93.94 85 ARG A C 1
ATOM 679 O O . ARG A 1 85 ? 6.066 -6.411 -11.125 1.00 93.94 85 ARG A O 1
ATOM 686 N N . ALA A 1 86 ? 6.297 -5.918 -13.308 1.00 95.94 86 ALA A N 1
ATOM 687 C CA . ALA A 1 86 ? 7.074 -7.109 -13.626 1.00 95.94 86 ALA A CA 1
ATOM 688 C C . ALA A 1 86 ? 8.263 -7.275 -12.659 1.00 95.94 86 ALA A C 1
ATOM 690 O O . ALA A 1 86 ? 8.487 -8.362 -12.127 1.00 95.94 86 ALA A O 1
ATOM 691 N N . ASP A 1 87 ? 8.953 -6.179 -12.336 1.00 95.94 87 ASP A N 1
ATOM 692 C CA . ASP A 1 87 ? 10.115 -6.165 -11.440 1.00 95.94 87 ASP A CA 1
ATOM 693 C C . ASP A 1 87 ? 9.782 -5.684 -10.016 1.00 95.94 87 ASP A C 1
ATOM 695 O O . ASP A 1 87 ? 10.611 -5.047 -9.369 1.00 95.94 87 ASP A O 1
ATOM 699 N N . LEU A 1 88 ? 8.573 -5.970 -9.510 1.00 95.75 88 LEU A N 1
ATOM 700 C CA . LEU A 1 88 ? 8.168 -5.586 -8.152 1.00 95.75 88 LEU A CA 1
ATOM 701 C C . LEU A 1 88 ? 9.246 -5.988 -7.117 1.00 95.75 88 LEU A C 1
ATOM 703 O O . LEU A 1 88 ? 9.593 -7.174 -7.061 1.00 95.75 88 LEU A O 1
ATOM 707 N N . PRO A 1 89 ? 9.767 -5.062 -6.287 1.00 93.94 89 PRO A N 1
ATOM 708 C CA . PRO A 1 89 ? 10.838 -5.380 -5.348 1.00 93.94 89 PRO A CA 1
ATOM 709 C C . PRO A 1 89 ? 10.462 -6.453 -4.321 1.00 93.94 89 PRO A C 1
ATOM 711 O O . PRO A 1 89 ? 9.309 -6.565 -3.898 1.00 93.94 89 PRO A O 1
ATOM 714 N N . TRP A 1 90 ? 11.466 -7.206 -3.857 1.00 91.19 90 TRP A N 1
ATOM 715 C CA . TRP A 1 90 ? 11.286 -8.319 -2.915 1.00 91.19 90 TRP A CA 1
ATOM 716 C C . TRP A 1 90 ? 10.518 -7.938 -1.642 1.00 91.19 90 TRP A C 1
ATOM 718 O O . TRP A 1 90 ? 9.676 -8.707 -1.185 1.00 91.19 90 TRP A O 1
ATOM 728 N N . ARG A 1 91 ? 10.743 -6.733 -1.104 1.00 92.50 91 ARG A N 1
ATOM 729 C CA . ARG A 1 91 ? 10.060 -6.251 0.110 1.00 92.50 91 ARG A CA 1
ATOM 730 C C . ARG A 1 91 ? 8.531 -6.278 0.003 1.00 92.50 91 ARG A C 1
ATOM 732 O O . ARG A 1 91 ? 7.877 -6.659 0.964 1.00 92.50 91 ARG A O 1
ATOM 739 N N . PHE A 1 92 ? 7.976 -5.980 -1.172 1.00 94.81 92 PHE A N 1
ATOM 740 C CA . PHE A 1 92 ? 6.533 -6.053 -1.419 1.00 94.81 92 PHE A CA 1
ATOM 741 C C . PHE A 1 92 ? 6.054 -7.499 -1.579 1.00 94.81 92 PHE A C 1
ATOM 743 O O . PHE A 1 92 ? 5.023 -7.884 -1.043 1.00 94.81 92 PHE A O 1
ATOM 750 N N . ARG A 1 93 ? 6.836 -8.333 -2.274 1.00 92.88 93 ARG A N 1
ATOM 751 C CA . ARG A 1 93 ? 6.517 -9.757 -2.490 1.00 92.88 93 ARG A CA 1
ATOM 752 C C . ARG A 1 93 ? 6.510 -10.570 -1.197 1.00 92.88 93 ARG A C 1
ATOM 754 O O . ARG A 1 93 ? 5.795 -11.558 -1.107 1.00 92.88 93 ARG A O 1
ATOM 761 N N . ARG A 1 94 ? 7.324 -10.168 -0.218 1.00 90.81 94 ARG A N 1
ATOM 762 C CA . ARG A 1 94 ? 7.367 -10.773 1.120 1.00 90.81 94 ARG A CA 1
ATOM 763 C C . ARG A 1 94 ? 6.212 -10.304 2.010 1.00 90.81 94 ARG A C 1
ATOM 765 O O . ARG A 1 94 ? 5.902 -10.976 2.984 1.00 90.81 94 ARG A O 1
ATOM 772 N N . TRP A 1 95 ? 5.613 -9.155 1.701 1.00 90.38 95 TRP A N 1
ATOM 773 C CA . TRP A 1 95 ? 4.569 -8.546 2.522 1.00 90.38 95 TRP A CA 1
ATOM 774 C C . TRP A 1 95 ? 3.226 -9.269 2.395 1.00 90.38 95 TRP A C 1
ATOM 776 O O . TRP A 1 95 ? 2.577 -9.555 3.395 1.00 90.38 95 TRP A O 1
ATOM 786 N N . ALA A 1 96 ? 2.823 -9.592 1.166 1.00 90.44 96 ALA A N 1
ATOM 787 C CA . ALA A 1 96 ? 1.595 -10.324 0.87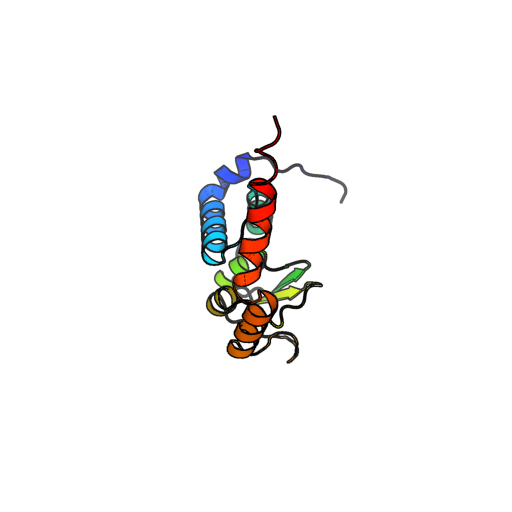9 1.00 90.44 96 ALA A CA 1
ATOM 788 C C . ALA A 1 96 ? 1.806 -11.280 -0.306 1.00 90.44 96 ALA A C 1
ATOM 790 O O . ALA A 1 96 ? 2.685 -11.032 -1.134 1.00 90.44 96 ALA A O 1
ATOM 791 N N . PRO A 1 97 ? 0.998 -12.346 -0.447 1.00 92.38 97 PRO A N 1
ATOM 792 C CA . PRO A 1 97 ? 1.013 -13.177 -1.646 1.00 92.38 97 PRO A CA 1
ATOM 793 C C . PRO A 1 97 ? 0.630 -12.350 -2.883 1.00 92.38 97 PRO A C 1
ATOM 795 O O . PRO A 1 97 ? -0.518 -11.938 -3.040 1.00 92.38 97 PRO A O 1
ATOM 798 N N . VAL A 1 98 ? 1.591 -12.110 -3.779 1.00 95.31 98 VAL A N 1
ATOM 799 C CA . VAL A 1 98 ? 1.375 -11.374 -5.036 1.00 95.31 98 VAL A CA 1
ATOM 800 C C . VAL A 1 98 ? 1.445 -12.336 -6.212 1.00 95.31 98 VAL A C 1
ATOM 802 O O . VAL A 1 98 ? 2.366 -13.147 -6.308 1.00 95.31 98 VAL A O 1
ATOM 805 N N . ARG A 1 99 ? 0.510 -12.199 -7.154 1.00 95.62 99 ARG A N 1
ATOM 806 C CA . ARG A 1 99 ? 0.555 -12.879 -8.451 1.00 95.62 99 ARG A CA 1
ATOM 807 C C . ARG A 1 99 ? 0.229 -11.907 -9.576 1.00 95.62 99 ARG A C 1
ATOM 809 O O . ARG A 1 99 ? -0.623 -11.038 -9.410 1.00 95.62 99 ARG A O 1
ATOM 816 N N . GLY A 1 100 ? 0.898 -12.074 -10.712 1.00 95.44 100 GLY A N 1
ATOM 817 C CA . GLY A 1 100 ? 0.493 -11.424 -11.954 1.00 95.44 100 GLY A CA 1
ATOM 818 C C . GLY A 1 100 ? -0.806 -12.037 -12.478 1.00 95.44 100 GLY A C 1
ATOM 819 O O . GLY A 1 100 ? -1.032 -13.234 -12.297 1.00 95.44 100 GLY A O 1
ATOM 820 N N . LEU A 1 101 ? -1.657 -11.232 -13.120 1.00 93.50 101 LEU A N 1
ATOM 821 C CA . LEU A 1 101 ? -2.820 -11.762 -13.839 1.00 93.50 101 LEU A CA 1
ATOM 822 C C . LEU A 1 101 ? -2.369 -12.501 -15.108 1.00 93.50 101 LEU A C 1
ATOM 824 O O . LEU A 1 101 ? -2.925 -13.536 -15.462 1.00 93.50 101 LEU A O 1
ATOM 828 N N . ARG A 1 102 ? -1.323 -11.983 -15.756 1.00 94.56 102 ARG A N 1
ATOM 829 C CA . ARG A 1 102 ? -0.611 -12.589 -16.883 1.00 94.56 102 ARG A CA 1
ATOM 830 C C . ARG A 1 102 ? 0.819 -12.954 -16.464 1.00 94.56 102 ARG A C 1
ATOM 832 O O . ARG A 1 102 ? 1.368 -12.307 -15.567 1.00 94.56 102 ARG A O 1
ATOM 839 N N . PRO A 1 103 ? 1.485 -13.904 -17.149 1.00 93.44 103 PRO A N 1
ATOM 840 C CA . PRO A 1 103 ? 2.873 -14.273 -16.847 1.00 93.44 103 PRO A CA 1
ATOM 841 C C . PRO A 1 103 ? 3.863 -13.097 -16.883 1.00 93.44 103 PRO A C 1
ATOM 843 O O . PRO A 1 103 ? 4.841 -13.080 -16.142 1.00 93.44 103 PRO A O 1
ATOM 846 N N . SER A 1 104 ? 3.605 -12.094 -17.726 1.00 93.44 104 SER A N 1
ATOM 847 C CA . SER A 1 104 ? 4.440 -10.896 -17.865 1.00 93.44 104 SER A CA 1
ATOM 848 C C . SER A 1 104 ? 4.251 -9.861 -16.753 1.00 93.44 104 SER A C 1
ATOM 850 O O . SER A 1 104 ? 5.083 -8.967 -16.620 1.00 93.44 104 SER A O 1
ATOM 852 N N . ASP A 1 105 ? 3.170 -9.943 -15.972 1.00 95.56 105 ASP A N 1
ATOM 853 C CA . ASP A 1 105 ? 2.826 -8.905 -14.990 1.00 95.56 105 ASP A CA 1
ATOM 854 C C . ASP A 1 105 ? 3.696 -8.979 -13.728 1.00 95.56 105 ASP A C 1
ATOM 856 O O . ASP A 1 105 ? 3.814 -7.995 -13.000 1.00 95.56 105 ASP A O 1
ATOM 860 N N . LEU A 1 106 ? 4.321 -10.134 -13.468 1.00 96.69 106 LEU A N 1
ATOM 861 C CA . LEU A 1 106 ? 5.190 -10.349 -12.316 1.00 96.69 106 LEU A CA 1
ATOM 862 C C . LEU A 1 106 ? 6.293 -11.362 -12.659 1.00 96.69 106 LEU A C 1
ATOM 864 O O . LEU A 1 106 ? 6.066 -12.569 -12.651 1.00 96.69 106 LEU A O 1
ATOM 868 N N . ASN A 1 107 ? 7.514 -10.881 -12.913 1.00 96.62 107 ASN A N 1
ATOM 869 C CA . ASN A 1 107 ? 8.676 -11.747 -13.125 1.00 96.62 107 ASN A CA 1
ATOM 870 C C . ASN A 1 107 ? 8.966 -12.587 -11.868 1.00 96.62 107 ASN A C 1
ATOM 872 O O . ASN A 1 107 ? 8.642 -12.152 -10.760 1.00 96.62 107 ASN A O 1
ATOM 876 N N . PRO A 1 108 ? 9.658 -13.734 -11.987 1.00 94.31 108 PRO A N 1
ATOM 877 C CA . PRO A 1 108 ? 10.195 -14.446 -10.831 1.00 94.31 108 PRO A CA 1
ATOM 878 C C . PRO A 1 108 ? 11.095 -13.543 -9.962 1.00 94.31 108 PRO A C 1
ATOM 880 O O . PRO A 1 108 ? 11.787 -12.680 -10.513 1.00 94.31 108 PRO A O 1
ATOM 883 N N . PRO A 1 109 ? 11.147 -13.740 -8.628 1.00 92.62 109 PRO A N 1
ATOM 884 C CA . PRO A 1 109 ? 11.896 -12.867 -7.717 1.00 92.62 109 PRO A CA 1
ATOM 885 C C . PRO A 1 109 ? 13.367 -12.652 -8.103 1.00 92.62 109 PRO A C 1
ATOM 887 O O . PRO A 1 109 ? 13.836 -11.517 -8.102 1.00 92.62 109 PRO A O 1
ATOM 890 N N . LEU A 1 110 ? 14.074 -13.715 -8.503 1.00 92.94 110 LEU A N 1
ATOM 891 C CA . LEU A 1 110 ? 15.479 -13.631 -8.921 1.00 92.94 110 LEU A CA 1
ATOM 892 C C . LEU A 1 110 ? 15.662 -12.764 -10.172 1.00 92.94 110 LEU A C 1
ATOM 894 O O . LEU A 1 110 ? 16.572 -11.943 -10.232 1.00 92.94 110 LEU A O 1
ATOM 898 N N . LYS A 1 111 ? 14.762 -12.891 -11.154 1.00 94.62 111 LYS A N 1
ATOM 899 C CA . LYS A 1 111 ? 14.800 -12.078 -12.376 1.00 94.62 111 LYS A CA 1
ATOM 900 C C . LYS A 1 111 ? 14.519 -10.606 -12.071 1.00 94.62 111 LYS A C 1
ATOM 902 O O . LYS A 1 111 ? 15.215 -9.740 -12.589 1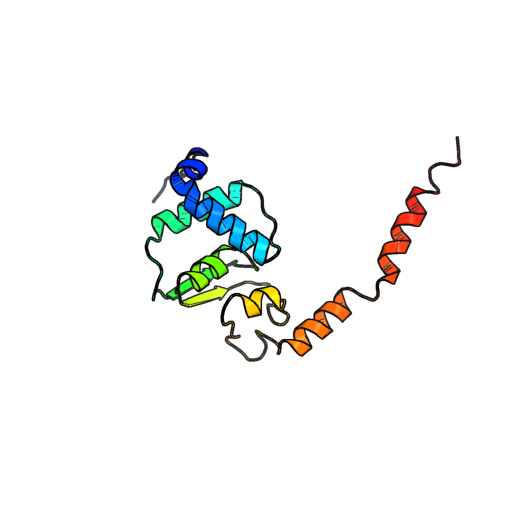.00 94.62 111 LYS A O 1
ATOM 907 N N . ALA A 1 112 ? 13.549 -10.326 -11.199 1.00 93.56 112 ALA A N 1
ATOM 908 C CA . ALA A 1 112 ? 13.263 -8.965 -10.748 1.00 93.56 112 ALA A CA 1
ATOM 909 C C . ALA A 1 112 ? 14.472 -8.330 -10.034 1.00 93.56 112 ALA A C 1
ATOM 911 O O . ALA A 1 112 ? 14.791 -7.173 -10.293 1.00 93.56 112 ALA A O 1
ATOM 912 N N . LEU A 1 113 ? 15.179 -9.095 -9.192 1.00 91.69 113 LEU A N 1
ATOM 913 C CA . LEU A 1 113 ? 16.393 -8.639 -8.507 1.00 91.69 113 LEU A CA 1
ATOM 914 C C . LEU A 1 113 ? 17.522 -8.305 -9.494 1.00 91.69 113 LEU A C 1
ATOM 916 O O . LEU A 1 113 ? 18.115 -7.232 -9.410 1.00 91.69 113 LEU A O 1
ATOM 920 N N . VAL A 1 114 ? 17.786 -9.195 -10.455 1.00 92.88 114 VAL A N 1
ATOM 921 C CA . VAL A 1 114 ? 18.804 -8.973 -11.495 1.00 92.88 114 VAL A CA 1
ATOM 922 C C . VAL A 1 114 ? 18.465 -7.745 -12.344 1.00 92.88 114 VAL A C 1
ATOM 924 O O . VAL A 1 114 ? 19.341 -6.929 -12.632 1.00 92.88 114 VAL A O 1
ATOM 927 N N . ASN A 1 115 ? 17.192 -7.581 -12.715 1.00 92.69 115 ASN A N 1
ATOM 928 C CA . ASN A 1 115 ? 16.729 -6.423 -13.475 1.00 92.69 115 ASN A CA 1
ATOM 929 C C . ASN A 1 115 ? 16.891 -5.115 -12.690 1.00 92.69 115 ASN A C 1
ATOM 931 O O . ASN A 1 115 ? 17.282 -4.112 -13.283 1.00 92.69 115 ASN A O 1
ATOM 935 N N . ALA A 1 116 ? 16.615 -5.118 -11.382 1.00 88.38 116 ALA A N 1
ATOM 936 C CA . ALA A 1 116 ? 16.821 -3.953 -10.524 1.00 88.38 116 ALA A CA 1
ATOM 937 C C . ALA A 1 116 ? 18.305 -3.556 -10.476 1.00 88.38 116 ALA A C 1
ATOM 939 O O . ALA A 1 116 ? 18.643 -2.424 -10.803 1.00 88.38 116 ALA A O 1
ATOM 940 N N . TRP A 1 117 ? 19.201 -4.515 -10.214 1.00 88.88 117 TRP A N 1
ATOM 941 C CA . TRP A 1 117 ? 20.646 -4.260 -10.181 1.00 88.88 117 TRP A CA 1
ATOM 942 C C . TRP A 1 117 ? 21.189 -3.722 -11.512 1.00 88.88 117 TRP A C 1
ATOM 944 O O . TRP A 1 117 ? 22.017 -2.814 -11.535 1.00 88.88 117 TRP A O 1
ATOM 954 N N . ARG A 1 118 ? 20.685 -4.235 -12.643 1.00 89.12 118 ARG A N 1
ATOM 955 C CA . ARG A 1 118 ? 21.061 -3.737 -13.973 1.00 89.12 118 ARG A CA 1
ATOM 956 C C . ARG A 1 118 ? 20.588 -2.299 -14.219 1.00 89.12 118 ARG A C 1
ATOM 958 O O . ARG A 1 118 ? 21.307 -1.552 -14.874 1.00 89.12 118 ARG A O 1
ATOM 965 N N . LYS A 1 119 ? 19.397 -1.923 -13.738 1.00 83.25 119 LYS A N 1
ATOM 966 C CA . LYS A 1 119 ? 18.854 -0.558 -13.879 1.00 83.25 119 LYS A CA 1
ATOM 967 C C . LYS A 1 119 ? 19.615 0.454 -13.022 1.00 83.25 119 LYS A C 1
ATOM 969 O O . LYS A 1 119 ? 19.853 1.560 -13.491 1.00 83.25 119 LYS A O 1
ATOM 974 N N . ASP A 1 120 ? 20.018 0.060 -11.817 1.00 74.31 120 ASP A N 1
ATOM 975 C CA . ASP A 1 120 ? 20.719 0.944 -10.877 1.00 74.31 120 ASP A CA 1
ATOM 976 C C . ASP A 1 120 ? 22.209 1.147 -11.234 1.00 74.31 120 ASP A C 1
ATOM 978 O O . ASP A 1 120 ? 22.839 2.090 -10.755 1.00 74.31 120 ASP A O 1
AT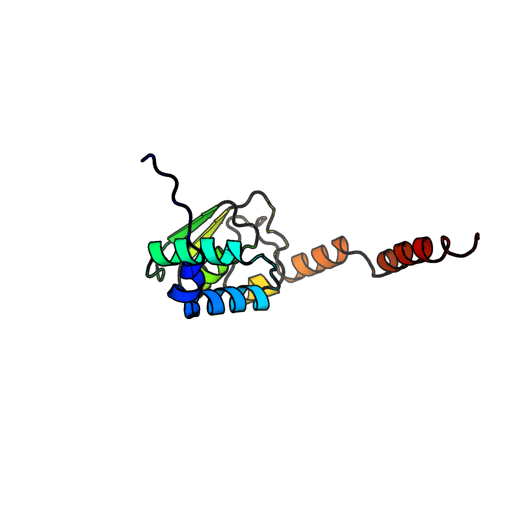OM 982 N N . GLY A 1 121 ? 22.759 0.309 -12.125 1.00 56.72 121 GLY A N 1
ATOM 983 C CA . GLY A 1 121 ? 24.154 0.353 -12.573 1.00 56.72 121 GLY A CA 1
ATOM 984 C C . GLY A 1 121 ? 25.165 -0.017 -11.470 1.00 56.72 121 GLY A C 1
ATOM 985 O O . GLY A 1 121 ? 24.832 -0.060 -10.285 1.00 56.72 121 GLY A O 1
ATOM 986 N N . PRO A 1 122 ? 26.437 -0.302 -11.810 1.00 53.69 122 PRO A N 1
ATOM 987 C CA . PRO A 1 122 ? 27.480 -0.400 -10.794 1.00 53.69 122 PRO A CA 1
ATOM 988 C C . PRO A 1 122 ? 27.680 0.977 -10.135 1.00 53.69 122 PRO A C 1
ATOM 990 O O . PRO A 1 122 ? 27.635 1.999 -10.819 1.00 53.69 122 PRO A O 1
ATOM 993 N N . LEU A 1 123 ? 27.953 0.991 -8.823 1.00 52.19 123 LEU A N 1
ATOM 994 C CA . LEU A 1 123 ? 28.191 2.136 -7.911 1.00 52.19 123 LEU A CA 1
ATOM 995 C C . LEU A 1 123 ? 29.095 3.294 -8.420 1.00 52.19 123 LEU A C 1
ATOM 997 O O . LEU A 1 123 ? 29.242 4.303 -7.731 1.00 52.19 123 LEU A O 1
ATOM 1001 N N . ASN A 1 124 ? 29.674 3.201 -9.616 1.00 45.81 124 ASN A N 1
ATOM 1002 C CA . ASN A 1 124 ? 30.641 4.137 -10.187 1.00 45.81 124 ASN A CA 1
ATOM 1003 C C . ASN A 1 124 ? 30.051 5.421 -10.796 1.00 45.81 124 ASN A C 1
ATOM 1005 O O . ASN A 1 124 ? 30.818 6.323 -11.120 1.00 45.81 124 ASN A O 1
ATOM 1009 N N . VAL A 1 125 ? 28.727 5.570 -10.920 1.00 48.50 125 VAL A N 1
ATOM 1010 C CA . VAL A 1 125 ? 28.136 6.809 -11.480 1.00 48.50 125 VAL A CA 1
ATOM 1011 C C . VAL A 1 125 ? 27.794 7.849 -10.397 1.00 48.50 125 VAL A C 1
ATOM 1013 O O . VAL A 1 125 ? 27.664 9.034 -10.693 1.00 48.50 125 VAL A O 1
ATOM 1016 N N . ARG A 1 126 ? 27.753 7.470 -9.108 1.00 42.88 126 ARG A N 1
ATOM 1017 C CA . ARG A 1 126 ? 27.470 8.415 -8.003 1.00 42.88 126 ARG A CA 1
ATOM 1018 C C . ARG A 1 126 ? 28.665 9.272 -7.562 1.00 42.88 126 ARG A C 1
ATOM 1020 O O . ARG A 1 126 ? 28.451 10.322 -6.969 1.00 42.88 126 ARG A O 1
ATOM 1027 N N . PHE A 1 127 ? 29.901 8.896 -7.899 1.00 40.62 127 PHE A N 1
ATOM 1028 C CA . PHE A 1 127 ? 31.094 9.704 -7.587 1.00 40.62 127 PHE A CA 1
ATOM 1029 C C . PHE A 1 127 ? 31.408 10.795 -8.629 1.00 40.62 127 PHE A C 1
ATOM 1031 O O . PHE A 1 127 ? 32.188 11.704 -8.342 1.00 40.62 127 PHE A O 1
ATOM 1038 N N . GLY A 1 128 ? 30.793 10.756 -9.818 1.00 38.19 128 GLY A N 1
ATOM 1039 C CA . GLY A 1 128 ? 31.010 11.763 -10.867 1.00 38.19 128 GLY A CA 1
ATOM 1040 C C . GLY A 1 128 ? 30.377 13.126 -10.562 1.00 38.19 128 GLY A C 1
ATOM 1041 O O . GLY A 1 128 ? 30.927 14.157 -10.940 1.00 38.19 128 GLY A O 1
ATOM 1042 N N . ALA A 1 129 ? 29.270 13.148 -9.814 1.00 40.62 129 ALA A N 1
ATOM 1043 C CA . ALA A 1 129 ? 28.545 14.380 -9.491 1.00 40.62 129 ALA A CA 1
ATOM 1044 C C . ALA A 1 129 ? 29.187 15.198 -8.353 1.00 40.62 129 ALA A C 1
ATOM 1046 O O . ALA A 1 129 ? 28.930 16.392 -8.236 1.00 40.62 129 ALA A O 1
ATOM 1047 N N . MET A 1 130 ? 30.068 14.599 -7.540 1.00 39.53 130 MET A N 1
ATOM 1048 C CA . MET A 1 130 ? 30.717 15.307 -6.427 1.00 39.53 130 MET A CA 1
ATOM 1049 C C . MET A 1 130 ? 31.976 16.082 -6.855 1.00 39.53 130 MET A C 1
ATOM 1051 O O . MET A 1 130 ? 32.420 16.977 -6.140 1.00 39.53 130 MET A O 1
ATOM 1055 N N . LYS A 1 131 ? 32.537 15.805 -8.045 1.00 36.69 131 LYS A N 1
ATOM 1056 C CA . LYS A 1 131 ? 33.707 16.539 -8.563 1.00 36.69 131 LYS A CA 1
ATOM 1057 C C . LYS A 1 131 ? 33.376 17.915 -9.151 1.00 36.69 131 LYS A C 1
ATOM 1059 O O . LYS A 1 131 ? 34.266 18.757 -9.190 1.00 36.69 131 LYS A O 1
ATOM 1064 N N . GLN A 1 132 ? 32.131 18.183 -9.557 1.00 41.03 132 GLN A N 1
ATOM 1065 C CA . GLN A 1 132 ? 31.759 19.515 -10.062 1.00 41.03 132 GLN A CA 1
ATOM 1066 C C . GLN A 1 132 ? 31.533 20.557 -8.957 1.00 41.03 132 GLN A C 1
ATOM 1068 O O . GLN A 1 132 ? 31.687 21.743 -9.219 1.00 41.03 132 GLN A O 1
ATOM 1073 N N . VAL A 1 133 ? 31.245 20.146 -7.718 1.00 43.47 133 VAL A N 1
ATOM 1074 C CA . VAL A 1 133 ? 31.019 21.095 -6.609 1.00 43.47 133 VAL A CA 1
ATOM 1075 C C . VAL A 1 133 ? 32.342 21.629 -6.040 1.00 43.47 133 VAL A C 1
ATOM 1077 O O . VAL A 1 133 ? 32.417 22.778 -5.618 1.00 43.47 133 VAL A O 1
ATOM 1080 N N . VAL A 1 134 ? 33.424 20.844 -6.092 1.00 41.91 134 VAL A N 1
ATOM 1081 C CA . VAL A 1 134 ? 34.729 21.237 -5.520 1.00 41.91 134 VAL A CA 1
ATOM 1082 C C . VAL A 1 134 ? 35.535 22.155 -6.457 1.00 41.91 134 VAL A C 1
ATOM 1084 O O . VAL A 1 134 ? 36.399 22.896 -6.001 1.00 41.91 134 VAL A O 1
ATOM 1087 N N . TRP A 1 135 ? 35.221 22.192 -7.758 1.00 35.94 135 TRP A N 1
ATOM 1088 C CA . TRP A 1 135 ? 35.904 23.055 -8.738 1.00 35.94 135 TRP A CA 1
ATOM 1089 C C . TRP A 1 135 ? 35.234 24.429 -8.942 1.00 35.94 135 TRP A C 1
ATOM 1091 O O . TRP A 1 135 ? 35.567 25.146 -9.879 1.00 35.94 135 TRP A O 1
ATOM 1101 N N . GLY A 1 136 ? 34.282 24.799 -8.077 1.00 42.41 136 GLY A N 1
ATOM 1102 C CA . GLY A 1 136 ? 33.666 26.133 -8.043 1.00 42.41 136 GLY A CA 1
ATOM 1103 C C . GLY A 1 136 ? 34.222 27.060 -6.954 1.00 42.41 136 GLY A C 1
ATOM 1104 O O . GLY A 1 136 ? 33.859 28.228 -6.920 1.00 42.41 136 GLY A O 1
ATOM 1105 N N . PHE A 1 137 ? 35.096 26.561 -6.070 1.00 44.97 137 PHE A N 1
ATOM 1106 C CA . PHE A 1 137 ? 35.547 27.282 -4.866 1.00 44.97 137 PHE A CA 1
ATOM 1107 C C . PHE A 1 137 ? 37.005 27.776 -4.908 1.00 44.97 137 PHE A C 1
ATOM 1109 O O . PHE A 1 137 ? 37.503 28.304 -3.919 1.00 44.97 137 PHE A O 1
ATOM 1116 N N . CYS A 1 138 ? 37.691 27.659 -6.050 1.00 42.31 138 CYS A N 1
ATOM 1117 C CA . CYS A 1 138 ? 39.054 28.176 -6.238 1.00 42.31 138 CYS A CA 1
ATOM 1118 C C . CYS A 1 138 ? 39.151 29.132 -7.435 1.00 42.31 138 CYS A C 1
ATOM 1120 O O . CYS A 1 138 ? 39.987 28.937 -8.311 1.00 42.31 138 CYS A O 1
ATOM 1122 N N . LYS A 1 139 ? 38.287 30.149 -7.486 1.00 44.94 139 LYS A N 1
ATOM 1123 C CA . LYS A 1 139 ? 38.543 31.422 -8.181 1.00 44.94 139 LYS A CA 1
ATOM 1124 C C . LYS A 1 139 ? 37.775 32.528 -7.454 1.00 44.94 139 LYS A C 1
ATOM 1126 O O . LYS A 1 139 ? 36.634 32.815 -7.799 1.00 44.94 139 LYS A O 1
ATOM 1131 N N . ALA A 1 140 ? 38.408 33.082 -6.427 1.00 42.22 140 ALA A N 1
ATOM 1132 C CA . ALA A 1 140 ? 38.113 34.393 -5.862 1.00 42.22 140 ALA A CA 1
ATOM 1133 C C . ALA A 1 140 ? 39.408 35.206 -5.930 1.00 42.22 140 ALA A C 1
ATOM 1135 O O . ALA A 1 140 ? 40.474 34.581 -5.715 1.00 42.22 140 ALA A O 1
#

Sequence (140 aa):
MDKIEILSVELLDQYRRLVEELKTVARQLHLEFGWHYLLDLAWILSHLGEVRGKVIMDAGAGTGVLQWYLAAHGARVISVDRSSRADLPWRFRRWAPVRGLRPSDLNPPLKALVNAWRKDGPLNVRFGAMKQVVWGFCKA

pLDDT: mean 86.83, std 18.36, range [35.94, 98.25]